Protein AF-A0A5M6IS21-F1 (afdb_monomer_lite)

Radius of gyration: 13.81 Å; chains: 1; bounding box: 24×17×40 Å

Foldseek 3Di:
DAQPDPVSLVVLVVVLVVQLVVLVVCCVVVVDPPVVSVVSNVVSVVSVVVSVVNVVVVVVD

Structure (mmCIF, N/CA/C/O backbone):
data_AF-A0A5M6IS21-F1
#
_entry.id   AF-A0A5M6IS21-F1
#
loop_
_atom_site.group_PDB
_atom_site.id
_atom_site.type_symbol
_atom_site.label_atom_id
_atom_site.label_alt_id
_atom_site.label_comp_id
_atom_site.label_asym_id
_atom_site.label_entity_id
_atom_site.label_seq_id
_atom_site.pdbx_PDB_ins_code
_atom_site.Cartn_x
_atom_site.Cartn_y
_atom_site.Cartn_z
_atom_site.occupancy
_atom_site.B_iso_or_equiv
_atom_site.auth_seq_id
_atom_site.auth_comp_id
_atom_site.auth_asym_id
_atom_site.auth_atom_id
_atom_site.pdbx_PDB_model_num
ATOM 1 N N . MET A 1 1 ? -1.644 2.317 -18.996 1.00 52.81 1 MET A N 1
ATOM 2 C CA . MET A 1 1 ? -1.000 3.631 -18.803 1.00 52.81 1 MET A CA 1
ATOM 3 C C . MET A 1 1 ? 0.487 3.325 -18.799 1.00 52.81 1 MET A C 1
ATOM 5 O O . MET A 1 1 ? 0.925 2.689 -17.853 1.00 52.81 1 MET A O 1
ATOM 9 N N . ALA A 1 2 ? 1.192 3.572 -19.904 1.00 58.72 2 ALA A N 1
ATOM 10 C CA . ALA A 1 2 ? 2.636 3.338 -19.963 1.00 58.72 2 ALA A CA 1
ATOM 11 C C . ALA A 1 2 ? 3.326 4.418 -19.117 1.00 58.72 2 ALA A C 1
ATOM 13 O O . ALA A 1 2 ? 2.856 5.558 -19.098 1.00 58.72 2 ALA A O 1
ATOM 14 N N . TYR A 1 3 ? 4.348 4.057 -18.345 1.00 66.31 3 TYR A N 1
ATOM 15 C CA . TYR A 1 3 ? 5.119 5.044 -17.595 1.00 66.31 3 TYR A CA 1
ATOM 16 C C . TYR A 1 3 ? 6.210 5.573 -18.521 1.00 66.31 3 TYR A C 1
ATOM 18 O O . TYR A 1 3 ? 7.065 4.820 -18.960 1.00 66.31 3 TYR A O 1
ATOM 26 N N . ASP A 1 4 ? 6.175 6.869 -18.823 1.00 66.56 4 ASP A N 1
ATOM 27 C CA . ASP A 1 4 ? 7.012 7.455 -19.882 1.00 66.56 4 ASP A CA 1
ATOM 28 C C . ASP A 1 4 ? 8.517 7.526 -19.538 1.00 66.56 4 ASP A C 1
ATOM 30 O O . ASP A 1 4 ? 9.316 7.981 -20.355 1.00 66.56 4 ASP A O 1
ATOM 34 N N . SER A 1 5 ? 8.933 7.137 -18.322 1.00 75.44 5 SER A N 1
ATOM 35 C CA . SER A 1 5 ? 10.351 7.049 -17.943 1.00 75.44 5 SER A CA 1
ATOM 36 C C . SER A 1 5 ? 10.584 6.315 -16.608 1.00 75.44 5 SER A C 1
ATOM 38 O O . SER A 1 5 ? 9.715 6.343 -15.725 1.00 75.44 5 SER A O 1
ATOM 40 N N . PRO A 1 6 ? 11.808 5.796 -16.367 1.00 77.38 6 PRO A N 1
ATOM 41 C CA . PRO A 1 6 ? 12.231 5.280 -15.059 1.00 77.38 6 PRO A CA 1
ATOM 42 C C . PRO A 1 6 ? 12.044 6.281 -13.907 1.00 77.38 6 PRO A C 1
ATOM 44 O O . PRO A 1 6 ? 11.761 5.902 -12.770 1.00 77.38 6 PRO A O 1
ATOM 47 N N . THR A 1 7 ? 12.163 7.582 -14.189 1.00 84.69 7 THR A N 1
ATOM 48 C CA . THR A 1 7 ? 11.942 8.650 -13.205 1.00 84.69 7 THR A CA 1
ATOM 49 C C . THR A 1 7 ? 10.483 8.719 -12.750 1.00 84.69 7 THR A C 1
ATOM 51 O O . THR A 1 7 ? 10.224 8.935 -11.564 1.00 84.69 7 THR A O 1
ATOM 54 N N . GLU A 1 8 ? 9.522 8.490 -13.648 1.00 88.06 8 GLU A N 1
ATOM 55 C CA . GLU A 1 8 ? 8.101 8.466 -13.284 1.00 88.06 8 GLU A CA 1
ATOM 56 C C . GLU A 1 8 ? 7.760 7.227 -12.444 1.00 88.06 8 GLU A C 1
ATOM 58 O O . GLU A 1 8 ? 7.031 7.351 -11.457 1.00 88.06 8 GLU A O 1
ATOM 63 N N . LEU A 1 9 ? 8.336 6.058 -12.752 1.00 88.12 9 LEU A N 1
ATOM 64 C CA . LEU A 1 9 ? 8.182 4.852 -11.925 1.00 88.12 9 LEU A CA 1
ATOM 65 C C . LEU A 1 9 ? 8.675 5.087 -10.490 1.00 88.12 9 LEU A C 1
ATOM 67 O O . LEU A 1 9 ? 7.944 4.832 -9.529 1.00 88.12 9 LEU A O 1
ATOM 71 N N . LEU A 1 10 ? 9.875 5.652 -10.330 1.00 89.75 10 LEU A N 1
ATOM 72 C CA . LEU A 1 10 ? 10.427 5.991 -9.013 1.00 89.75 10 LEU A CA 1
ATOM 73 C C . LEU A 1 10 ? 9.549 6.999 -8.263 1.00 89.75 10 LEU A C 1
ATOM 75 O O . LEU A 1 10 ? 9.271 6.822 -7.073 1.00 89.75 10 LEU A O 1
ATOM 79 N N . ARG A 1 11 ? 9.041 8.023 -8.958 1.00 93.38 11 ARG A N 1
ATOM 80 C CA . ARG A 1 11 ? 8.116 8.999 -8.368 1.00 93.38 11 ARG A CA 1
ATOM 81 C C . ARG A 1 11 ? 6.846 8.327 -7.843 1.00 93.38 11 ARG A C 1
ATOM 83 O O . ARG A 1 11 ? 6.365 8.671 -6.763 1.00 93.38 11 ARG A O 1
ATOM 90 N N . ARG A 1 12 ? 6.301 7.356 -8.578 1.00 93.25 12 ARG A N 1
ATOM 91 C CA . ARG A 1 12 ? 5.099 6.607 -8.176 1.00 93.25 12 ARG A CA 1
ATOM 92 C C . ARG A 1 12 ? 5.344 5.742 -6.951 1.00 93.25 12 ARG A C 1
ATOM 94 O O . ARG A 1 12 ? 4.502 5.738 -6.054 1.00 93.25 12 ARG A O 1
ATOM 101 N N . VAL A 1 13 ? 6.498 5.082 -6.876 1.00 93.62 13 VAL A N 1
ATOM 102 C CA . VAL A 1 13 ? 6.902 4.316 -5.689 1.00 93.62 13 VAL A CA 1
ATOM 103 C C . VAL A 1 13 ? 6.944 5.213 -4.450 1.00 93.62 13 VAL A C 1
ATOM 105 O O . VAL A 1 13 ? 6.367 4.859 -3.420 1.00 93.62 13 VAL A O 1
ATOM 108 N N . GLU A 1 14 ? 7.546 6.400 -4.542 1.00 96.06 14 GLU A N 1
ATOM 109 C CA . GLU A 1 14 ? 7.605 7.330 -3.406 1.00 96.06 14 GLU A CA 1
ATOM 110 C C . GLU A 1 14 ? 6.222 7.855 -2.997 1.00 96.06 14 GLU A C 1
ATOM 112 O O . GLU A 1 14 ? 5.912 7.918 -1.804 1.00 96.06 14 GLU A O 1
ATOM 117 N N . ILE A 1 15 ? 5.336 8.136 -3.958 1.00 97.06 15 ILE A N 1
ATOM 118 C CA . ILE A 1 15 ? 3.943 8.515 -3.668 1.00 97.06 15 ILE A CA 1
ATOM 119 C C . ILE A 1 15 ? 3.205 7.391 -2.928 1.00 97.06 15 ILE A C 1
ATOM 121 O O . ILE A 1 15 ? 2.502 7.655 -1.948 1.00 97.06 15 ILE A O 1
ATOM 125 N N . LEU A 1 16 ? 3.354 6.139 -3.367 1.00 97.06 16 LEU A N 1
ATOM 126 C CA . LEU A 1 16 ? 2.713 4.989 -2.724 1.00 97.06 16 LEU A CA 1
ATOM 127 C C . LEU A 1 16 ? 3.236 4.780 -1.300 1.00 97.06 16 LEU A C 1
ATOM 129 O O . LEU A 1 16 ? 2.437 4.604 -0.377 1.00 97.06 16 LEU A O 1
ATOM 133 N N . LYS A 1 17 ? 4.553 4.888 -1.091 1.00 97.25 17 LYS A N 1
ATOM 134 C CA . LYS A 1 17 ? 5.171 4.826 0.244 1.00 97.25 17 LYS A CA 1
ATOM 135 C C . LYS A 1 17 ? 4.652 5.934 1.157 1.00 97.25 17 LYS A C 1
ATOM 137 O O . LYS A 1 17 ? 4.263 5.657 2.293 1.00 97.25 17 LYS A O 1
ATOM 142 N N . ALA A 1 18 ? 4.588 7.172 0.666 1.00 98.06 18 ALA A N 1
ATOM 143 C CA . ALA A 1 18 ? 4.059 8.300 1.427 1.00 98.06 18 ALA A CA 1
ATOM 144 C C . ALA A 1 18 ? 2.589 8.079 1.823 1.00 98.06 18 ALA A C 1
ATOM 146 O O . ALA A 1 18 ? 2.228 8.264 2.985 1.00 98.06 18 ALA A O 1
ATOM 147 N N . ARG A 1 19 ? 1.748 7.605 0.893 1.00 98.31 19 ARG A N 1
ATOM 148 C CA . ARG A 1 19 ? 0.330 7.302 1.156 1.00 98.31 19 ARG A CA 1
ATOM 149 C C . ARG A 1 19 ? 0.145 6.148 2.140 1.00 98.31 19 ARG A C 1
ATOM 151 O O . ARG A 1 19 ? -0.743 6.221 2.991 1.00 98.31 19 ARG A O 1
ATOM 158 N N . ALA A 1 20 ? 0.979 5.112 2.070 1.00 97.94 20 ALA A N 1
ATOM 159 C CA . ALA A 1 20 ? 0.953 4.007 3.026 1.00 97.94 20 ALA A CA 1
ATOM 160 C C . ALA A 1 20 ? 1.338 4.483 4.436 1.00 97.94 20 ALA A C 1
ATOM 162 O O . ALA A 1 20 ? 0.634 4.187 5.404 1.00 97.94 20 ALA A O 1
ATOM 163 N N . ASN A 1 21 ? 2.397 5.291 4.548 1.00 98.19 21 ASN A N 1
ATOM 164 C CA . ASN A 1 21 ? 2.828 5.880 5.817 1.00 98.19 21 ASN A CA 1
ATOM 165 C C . ASN A 1 21 ? 1.768 6.816 6.405 1.00 98.19 21 ASN A C 1
ATOM 167 O O . ASN A 1 21 ? 1.467 6.718 7.593 1.00 98.19 21 ASN A O 1
ATOM 171 N N . ALA A 1 22 ? 1.158 7.668 5.578 1.00 98.19 22 ALA A N 1
ATOM 172 C CA . ALA A 1 22 ? 0.056 8.527 5.996 1.00 98.19 22 ALA A CA 1
ATOM 173 C C . ALA A 1 22 ? -1.142 7.699 6.478 1.00 98.19 22 ALA A C 1
ATOM 175 O O . ALA A 1 22 ? -1.675 7.964 7.547 1.00 98.19 22 ALA A O 1
ATOM 176 N N . THR A 1 23 ? -1.523 6.643 5.754 1.00 98.19 23 THR A N 1
ATOM 177 C CA . THR A 1 23 ? -2.618 5.749 6.170 1.00 98.19 23 THR A CA 1
ATOM 178 C C . THR A 1 23 ? -2.320 5.105 7.522 1.00 98.19 23 THR A C 1
ATOM 180 O O . THR A 1 23 ? -3.168 5.114 8.409 1.00 98.19 23 THR A O 1
ATOM 183 N N . ARG A 1 24 ? -1.093 4.608 7.724 1.00 97.44 24 ARG A N 1
ATOM 184 C CA . ARG A 1 24 ? -0.663 4.039 9.008 1.00 97.44 24 ARG A CA 1
ATOM 185 C C . ARG A 1 24 ? -0.693 5.068 10.139 1.00 97.44 24 ARG A C 1
ATOM 187 O O . ARG A 1 24 ? -1.086 4.725 11.251 1.00 97.44 24 ARG A O 1
ATOM 194 N N . PHE A 1 25 ? -0.272 6.301 9.868 1.00 98.25 25 PHE A N 1
ATOM 195 C CA . PHE A 1 25 ? -0.320 7.395 10.834 1.00 98.25 25 PHE A CA 1
ATOM 196 C C . PHE A 1 25 ? -1.763 7.723 11.236 1.00 98.25 25 PHE A C 1
ATOM 198 O O . PHE A 1 25 ? -2.067 7.708 12.422 1.00 98.25 25 PHE A O 1
ATOM 205 N N . LEU A 1 26 ? -2.654 7.886 10.256 1.00 98.06 26 LEU A N 1
ATOM 206 C CA . LEU A 1 26 ? -4.068 8.200 10.475 1.00 98.06 26 LEU A CA 1
ATOM 207 C C . LEU A 1 26 ? -4.828 7.087 11.214 1.00 98.06 26 LEU A C 1
ATOM 209 O O . LEU A 1 26 ? -5.787 7.348 11.926 1.00 98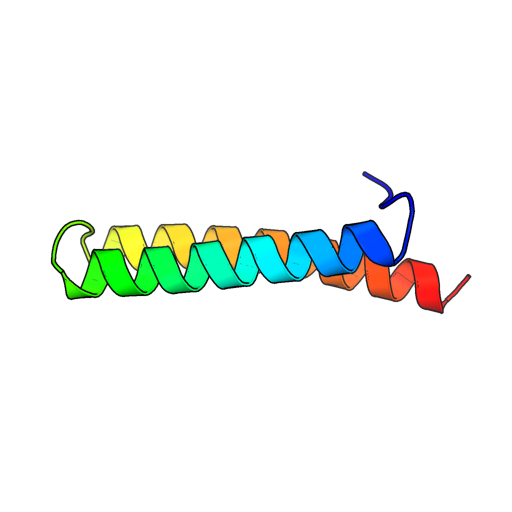.06 26 LEU A O 1
ATOM 213 N N . VAL A 1 27 ? -4.423 5.824 11.060 1.00 98.00 27 VAL A N 1
ATOM 214 C CA . VAL A 1 27 ? -4.971 4.736 11.889 1.00 98.00 27 VAL A CA 1
ATOM 215 C C . VAL A 1 27 ? -4.461 4.842 13.326 1.00 98.00 27 VAL A C 1
ATOM 217 O O . VAL A 1 27 ? -5.203 4.603 14.274 1.00 98.00 27 VAL A O 1
ATOM 220 N N . ARG A 1 28 ? -3.184 5.197 13.507 1.00 97.75 28 ARG A N 1
ATOM 221 C CA . ARG A 1 28 ? -2.554 5.294 14.829 1.00 97.75 28 ARG A CA 1
ATOM 222 C C . ARG A 1 28 ? -3.078 6.474 15.647 1.00 97.75 28 ARG A C 1
ATOM 224 O O . ARG A 1 28 ? -3.165 6.348 16.864 1.00 97.75 28 ARG A O 1
ATOM 231 N N . ASP A 1 29 ? -3.372 7.601 15.007 1.00 97.94 29 ASP A N 1
ATOM 232 C CA . ASP A 1 29 ? -3.904 8.796 15.674 1.00 97.94 29 ASP A CA 1
ATOM 233 C C . ASP A 1 29 ? -5.428 8.746 15.904 1.00 97.94 29 ASP A C 1
ATOM 235 O O . ASP A 1 29 ? -5.966 9.587 16.621 1.00 97.94 29 ASP A O 1
ATOM 239 N N . GLY A 1 30 ? -6.112 7.735 15.353 1.00 97.38 30 GLY A N 1
ATOM 240 C CA . GLY A 1 30 ? -7.552 7.524 15.498 1.00 97.38 30 GLY A CA 1
ATOM 241 C C . GLY A 1 30 ? -8.419 8.251 14.466 1.00 97.38 30 GLY A C 1
ATOM 242 O O . GLY A 1 30 ? -9.641 8.121 14.517 1.00 97.38 30 GLY A O 1
ATOM 243 N N . THR A 1 31 ? -7.826 8.976 13.514 1.00 98.12 31 THR A N 1
ATOM 244 C CA . THR A 1 31 ? -8.548 9.644 12.416 1.00 98.12 31 THR A CA 1
ATOM 245 C C . THR A 1 31 ? -9.202 8.637 11.469 1.00 98.12 31 THR A C 1
ATOM 247 O O . THR A 1 31 ? -10.283 8.892 10.940 1.00 98.12 31 THR A O 1
ATOM 250 N N . LEU A 1 32 ? -8.554 7.493 11.234 1.00 97.81 32 LEU A N 1
ATOM 251 C CA . LEU A 1 32 ? -9.106 6.372 10.477 1.00 97.81 32 LEU A CA 1
ATOM 252 C C . LEU A 1 32 ? -9.368 5.181 11.389 1.00 97.81 32 LEU A C 1
ATOM 254 O O . LEU A 1 32 ? -8.527 4.805 12.207 1.00 97.81 32 LEU A O 1
ATOM 258 N N . THR A 1 33 ? -10.501 4.516 11.170 1.00 98.19 33 THR A N 1
ATOM 259 C CA . THR A 1 33 ? -10.728 3.211 11.786 1.00 98.19 33 THR A CA 1
ATOM 260 C C . THR A 1 33 ? -9.736 2.186 11.216 1.00 98.19 33 THR A C 1
ATOM 262 O O . THR A 1 33 ? -9.293 2.318 10.067 1.00 98.19 33 THR A O 1
ATOM 265 N N . PRO A 1 34 ? -9.398 1.118 11.962 1.00 96.88 34 PRO A N 1
ATOM 266 C CA . PRO A 1 34 ? -8.564 0.044 11.430 1.00 96.88 34 PRO A CA 1
ATOM 267 C C . PRO A 1 34 ? -9.120 -0.564 10.133 1.00 96.88 34 PRO A C 1
ATOM 269 O O . PRO A 1 34 ? -8.348 -0.867 9.228 1.00 96.88 34 PRO A O 1
ATOM 272 N N . GLY A 1 35 ? -10.449 -0.688 10.014 1.00 97.56 35 GLY A N 1
ATOM 273 C CA . GLY A 1 35 ? -11.111 -1.202 8.811 1.00 97.56 35 GLY A CA 1
ATOM 274 C C . GLY A 1 35 ? -10.898 -0.307 7.589 1.00 97.56 35 GLY A C 1
ATOM 275 O O . GLY A 1 35 ? -10.468 -0.790 6.541 1.00 97.56 35 GLY A O 1
ATOM 276 N N . ASP A 1 36 ? -11.101 1.004 7.740 1.00 97.25 36 ASP A N 1
ATOM 277 C CA . ASP A 1 36 ? -10.855 1.971 6.660 1.00 97.25 36 ASP A CA 1
ATOM 278 C C . ASP A 1 36 ? -9.375 2.016 6.270 1.00 97.25 36 ASP A C 1
ATOM 280 O O . ASP A 1 36 ? -9.029 2.108 5.089 1.00 97.25 36 ASP A O 1
ATOM 284 N N . GLY A 1 37 ? -8.488 1.913 7.264 1.00 97.06 37 GLY A N 1
ATOM 285 C CA . GLY A 1 37 ? -7.048 1.810 7.058 1.00 97.06 37 GLY A CA 1
ATOM 286 C C . GLY A 1 37 ? -6.670 0.604 6.202 1.00 97.06 37 GLY A C 1
ATOM 287 O O . GLY A 1 37 ? -5.941 0.752 5.221 1.00 97.06 37 GLY A O 1
ATOM 288 N N . VAL A 1 38 ? -7.204 -0.577 6.525 1.00 97.25 38 VAL A N 1
ATOM 289 C CA . VAL A 1 38 ? -6.993 -1.805 5.741 1.00 97.25 38 VAL A CA 1
ATOM 290 C C . VAL A 1 38 ? -7.523 -1.645 4.317 1.00 97.25 38 VAL A C 1
ATOM 292 O O . VAL A 1 38 ? -6.801 -1.963 3.373 1.00 97.25 38 VAL A O 1
ATOM 295 N N . GLY A 1 39 ? -8.729 -1.098 4.140 1.00 97.62 39 GLY A N 1
ATOM 296 C CA . GLY A 1 39 ? -9.301 -0.853 2.812 1.00 97.62 39 GLY A CA 1
ATOM 297 C C . GLY A 1 39 ? -8.420 0.057 1.951 1.00 97.62 39 GLY A C 1
ATOM 298 O O . GLY A 1 39 ? -8.134 -0.254 0.794 1.00 97.62 39 GLY A O 1
ATOM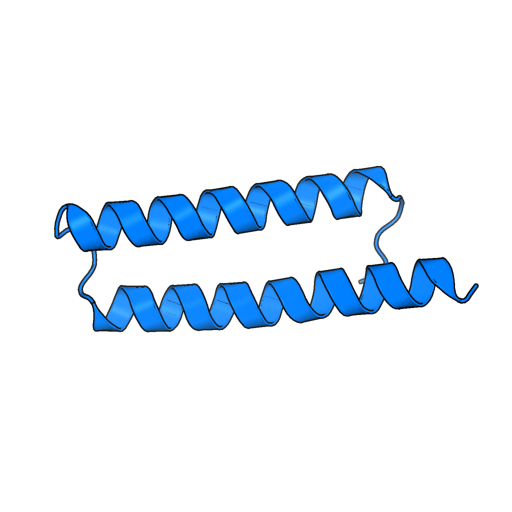 299 N N . ARG A 1 40 ? -7.900 1.146 2.530 1.00 97.38 40 ARG A N 1
ATOM 300 C CA . ARG A 1 40 ? -6.963 2.046 1.836 1.00 97.38 40 ARG A CA 1
ATOM 301 C C . ARG A 1 40 ? -5.640 1.365 1.496 1.00 97.38 40 ARG A C 1
ATOM 303 O O . ARG A 1 40 ? -5.142 1.546 0.388 1.00 97.38 40 ARG A O 1
ATOM 310 N N . LEU A 1 41 ? -5.076 0.576 2.411 1.00 97.44 41 LEU A N 1
ATOM 311 C CA . LEU A 1 41 ? -3.842 -0.172 2.151 1.00 97.44 41 LEU A CA 1
ATOM 312 C C . LEU A 1 41 ? -4.030 -1.226 1.050 1.00 97.44 41 LEU A C 1
ATOM 314 O O . LEU A 1 41 ? -3.134 -1.394 0.228 1.00 97.44 41 LEU A O 1
ATOM 318 N N . ALA A 1 42 ? -5.189 -1.885 0.977 1.00 97.69 42 ALA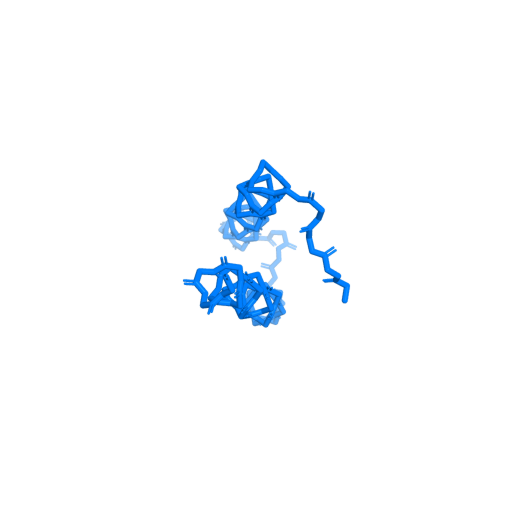 A N 1
ATOM 319 C CA . ALA A 1 42 ? -5.498 -2.834 -0.092 1.00 97.69 42 ALA A CA 1
ATOM 320 C C . ALA A 1 42 ? -5.510 -2.162 -1.477 1.00 97.69 42 ALA A C 1
ATOM 322 O O . ALA A 1 42 ? -4.933 -2.693 -2.426 1.00 97.69 42 ALA A O 1
ATOM 323 N N . VAL A 1 43 ? -6.086 -0.959 -1.585 1.00 97.31 43 VAL A N 1
ATOM 324 C CA . VAL A 1 43 ? -6.038 -0.162 -2.824 1.00 97.31 43 VAL A CA 1
ATOM 325 C C . VAL A 1 43 ? -4.598 0.216 -3.183 1.00 97.31 43 VAL A C 1
ATOM 327 O O . VAL A 1 43 ? -4.201 0.090 -4.338 1.00 97.31 43 VAL A O 1
ATOM 330 N N . LEU A 1 44 ? -3.786 0.624 -2.204 1.00 97.38 44 LEU A N 1
ATOM 331 C C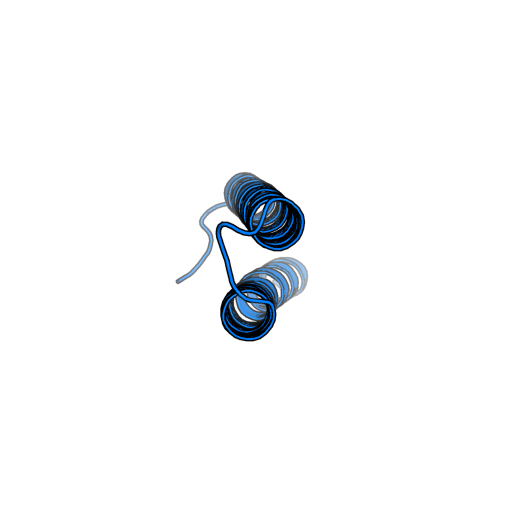A . LEU A 1 44 ? -2.375 0.953 -2.441 1.00 97.38 44 LEU A CA 1
ATOM 332 C C . LEU A 1 44 ? -1.558 -0.255 -2.915 1.00 97.38 44 LEU A C 1
ATOM 334 O O . LEU A 1 44 ? -0.684 -0.094 -3.763 1.00 97.38 44 LEU A O 1
ATOM 338 N N . LEU A 1 45 ? -1.844 -1.453 -2.399 1.00 96.25 45 LEU A N 1
ATOM 339 C CA . LEU A 1 45 ? -1.217 -2.691 -2.867 1.00 96.25 45 LEU A CA 1
ATOM 340 C C . LEU A 1 45 ? -1.581 -2.982 -4.323 1.00 96.25 45 LEU A C 1
ATOM 342 O O . LEU A 1 45 ? -0.702 -3.303 -5.117 1.00 96.25 45 LEU A O 1
ATOM 346 N N . TRP A 1 46 ? -2.849 -2.810 -4.690 1.00 96.50 46 TRP A N 1
ATOM 347 C CA . TRP A 1 46 ? -3.291 -2.944 -6.075 1.00 96.50 46 TRP A CA 1
ATOM 348 C C . TRP A 1 46 ? -2.582 -1.942 -7.001 1.00 96.50 46 TRP A C 1
ATOM 350 O O . TRP A 1 46 ? -2.012 -2.327 -8.020 1.00 96.50 46 TRP A O 1
ATOM 360 N N . GLU A 1 47 ? -2.499 -0.667 -6.616 1.00 95.31 47 GLU A N 1
ATOM 361 C CA . GLU A 1 47 ? -1.734 0.330 -7.377 1.00 95.31 47 GLU A CA 1
ATOM 362 C C . GLU A 1 47 ? -0.240 -0.032 -7.493 1.00 95.31 47 GLU A C 1
ATOM 364 O O . GLU A 1 47 ? 0.353 0.125 -8.561 1.00 95.31 47 GLU A O 1
ATOM 369 N N . ALA A 1 48 ? 0.367 -0.564 -6.428 1.00 95.44 48 ALA A N 1
ATOM 370 C CA . ALA A 1 48 ? 1.754 -1.022 -6.449 1.00 95.44 48 ALA A CA 1
ATOM 371 C C . ALA A 1 48 ? 1.968 -2.187 -7.428 1.00 95.44 48 ALA A C 1
ATOM 373 O O . ALA A 1 48 ? 2.997 -2.221 -8.103 1.00 95.44 48 ALA A O 1
ATOM 374 N N . THR A 1 49 ? 1.004 -3.107 -7.558 1.00 95.12 49 THR A N 1
ATOM 375 C CA . THR A 1 49 ? 1.108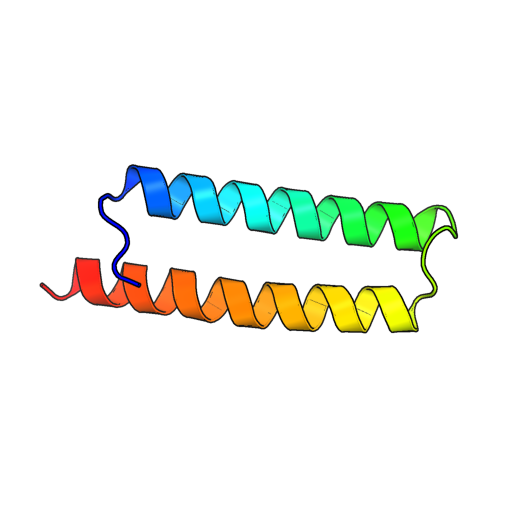 -4.198 -8.543 1.00 95.12 49 THR A CA 1
ATOM 376 C C . THR A 1 49 ? 1.161 -3.685 -9.979 1.00 95.12 49 THR A C 1
ATOM 378 O O . THR A 1 49 ? 1.953 -4.205 -10.759 1.00 95.12 49 THR A O 1
ATOM 381 N N . TYR A 1 50 ? 0.429 -2.618 -10.318 1.00 91.19 50 TYR A N 1
ATOM 382 C CA . TYR A 1 50 ? 0.540 -1.997 -11.643 1.00 91.19 50 TYR A CA 1
ATOM 383 C C . TYR A 1 50 ? 1.907 -1.359 -11.889 1.00 91.19 50 TYR A C 1
ATOM 385 O O . TYR A 1 50 ? 2.466 -1.517 -12.972 1.00 91.19 50 TYR A O 1
ATOM 393 N N . VAL A 1 51 ? 2.461 -0.665 -10.889 1.00 90.69 51 VAL A N 1
ATOM 394 C CA . VAL A 1 51 ? 3.804 -0.070 -10.992 1.00 90.69 51 VAL A CA 1
ATOM 395 C C . VAL A 1 51 ? 4.857 -1.160 -11.200 1.00 90.69 51 VAL A C 1
ATOM 397 O O . VAL A 1 51 ? 5.716 -1.024 -12.066 1.00 90.69 51 VAL A O 1
ATOM 400 N N . LEU A 1 52 ? 4.771 -2.261 -10.445 1.00 90.69 52 LEU A N 1
ATOM 401 C CA . LEU A 1 52 ? 5.675 -3.405 -10.589 1.00 90.69 52 LEU A CA 1
ATOM 402 C C . LEU A 1 52 ? 5.530 -4.090 -11.949 1.00 90.69 52 LEU A C 1
ATOM 404 O O . LEU A 1 52 ? 6.536 -4.443 -12.556 1.00 90.69 52 LEU A O 1
ATOM 408 N N . GLN A 1 53 ? 4.299 -4.262 -12.436 1.00 90.56 53 GLN A N 1
ATOM 409 C CA . GLN A 1 53 ? 4.048 -4.861 -13.743 1.00 90.56 53 GLN A CA 1
ATOM 410 C C . GLN A 1 53 ? 4.681 -4.034 -14.862 1.00 90.56 53 GLN A C 1
ATOM 412 O O . GLN A 1 53 ? 5.324 -4.601 -15.739 1.00 90.56 53 GLN A O 1
ATOM 417 N N . ALA A 1 54 ? 4.538 -2.712 -14.817 1.00 86.88 54 ALA A N 1
ATOM 418 C CA . ALA A 1 54 ? 5.125 -1.861 -15.839 1.00 86.88 54 ALA A CA 1
ATOM 419 C C . ALA A 1 54 ? 6.654 -1.796 -15.743 1.00 86.88 54 ALA A C 1
ATOM 421 O O . ALA A 1 54 ? 7.324 -1.896 -16.759 1.00 86.88 54 ALA A O 1
ATOM 422 N N . ALA A 1 55 ? 7.217 -1.737 -14.531 1.00 87.31 55 ALA A N 1
ATOM 423 C CA . ALA A 1 55 ? 8.666 -1.830 -14.353 1.00 87.31 55 ALA A CA 1
ATOM 424 C C . ALA A 1 55 ? 9.233 -3.161 -14.883 1.00 87.31 55 ALA A C 1
ATOM 426 O O . ALA A 1 55 ? 10.334 -3.199 -15.424 1.00 87.31 55 ALA A O 1
ATOM 427 N N . ALA A 1 56 ? 8.484 -4.259 -14.735 1.00 87.62 56 ALA A N 1
ATOM 428 C CA . ALA A 1 56 ? 8.867 -5.551 -15.289 1.00 87.62 56 ALA A CA 1
ATOM 429 C C . ALA A 1 56 ? 8.778 -5.579 -16.823 1.00 87.62 56 ALA A C 1
ATOM 431 O O . ALA A 1 56 ? 9.622 -6.206 -17.452 1.00 87.62 56 ALA A O 1
ATOM 432 N N . GLN A 1 57 ? 7.789 -4.905 -17.419 1.00 85.19 57 GLN A N 1
ATOM 433 C CA . GLN A 1 57 ? 7.681 -4.762 -18.875 1.00 85.19 57 GLN A CA 1
ATOM 434 C C . GLN A 1 57 ? 8.860 -3.960 -19.441 1.00 85.19 57 GLN A C 1
ATOM 436 O O . GLN A 1 57 ? 9.538 -4.465 -20.327 1.00 85.19 57 GLN A O 1
ATOM 441 N N . ASP A 1 58 ? 9.191 -2.812 -18.841 1.00 77.62 58 ASP A N 1
ATOM 442 C CA . ASP A 1 58 ? 10.341 -1.978 -19.232 1.00 77.62 58 ASP A CA 1
ATOM 443 C C . ASP A 1 58 ? 11.696 -2.712 -19.138 1.00 77.62 58 ASP A C 1
ATOM 445 O O . ASP A 1 58 ? 12.662 -2.316 -19.779 1.00 77.62 58 ASP A O 1
ATOM 449 N N . HIS A 1 59 ? 11.814 -3.752 -18.303 1.00 71.75 59 HIS A N 1
ATOM 450 C CA . HIS A 1 59 ? 13.039 -4.557 -18.172 1.00 71.75 59 HIS A CA 1
ATOM 451 C C . HIS A 1 59 ? 13.126 -5.746 -19.138 1.00 71.75 59 HIS A C 1
ATOM 453 O O . HIS A 1 59 ? 14.179 -6.384 -19.206 1.00 71.75 59 HIS A O 1
ATOM 459 N N . LEU A 1 60 ? 12.039 -6.077 -19.835 1.00 70.06 60 LEU A N 1
ATOM 460 C CA . LEU A 1 60 ? 11.977 -7.184 -20.795 1.00 70.06 60 LEU A CA 1
ATOM 461 C C . LEU A 1 60 ? 12.014 -6.714 -22.259 1.00 70.06 60 LEU A C 1
ATOM 463 O O . LEU A 1 60 ? 12.168 -7.561 -23.142 1.00 70.06 60 LEU A O 1
ATOM 467 N N . GLU A 1 61 ? 11.870 -5.410 -22.501 1.00 56.81 61 GLU A N 1
ATOM 468 C CA . GLU A 1 61 ? 12.006 -4.738 -23.805 1.00 56.81 61 GLU A CA 1
ATOM 469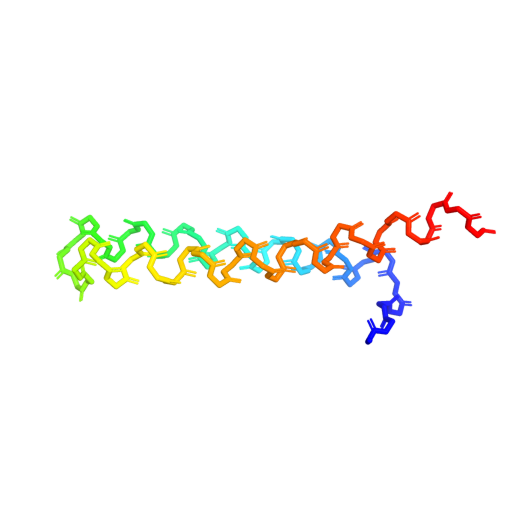 C C . GLU A 1 61 ? 13.425 -4.186 -24.020 1.00 56.81 61 GLU A C 1
ATOM 471 O O . GLU A 1 61 ? 13.901 -4.256 -25.178 1.00 56.81 61 GLU A O 1
#

Secondary structure (DSSP, 8-state):
---SSHHHHHHHHHHHHHHHHHHHHHHHTTSS-HHHHHHHHHHHHHHHHHHHHHHHHHTT-

Sequence (61 aa):
MAYDSPTELLRRVEILKARANATRFLVRDGTLTPGDGVGRLAVLLWEATYVLQAAAQDHLE

pLDDT: mean 90.48, std 11.38, range [52.81, 98.31]

Organism: NCBI:txid504468